Protein AF-A0A956KT27-F1 (afdb_monomer_lite)

pLDDT: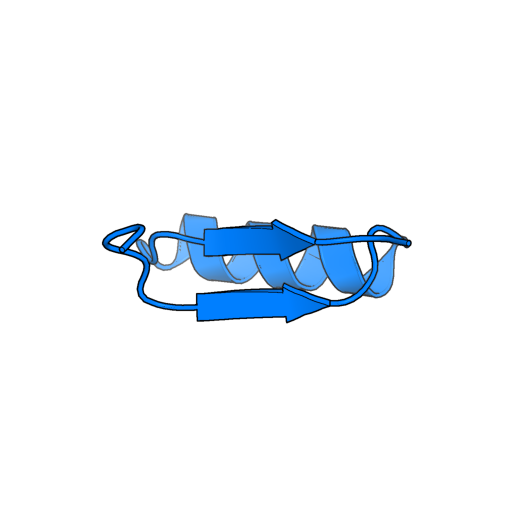 mean 95.12, std 9.14, range [54.38, 98.75]

Structure (mmCIF, N/CA/C/O backbone):
data_AF-A0A956KT27-F1
#
_entry.id   AF-A0A956KT27-F1
#
loop_
_atom_site.group_PDB
_atom_site.id
_atom_site.type_symbol
_atom_site.label_atom_id
_atom_site.label_alt_id
_atom_site.label_comp_id
_atom_site.label_asym_id
_atom_site.label_entity_id
_atom_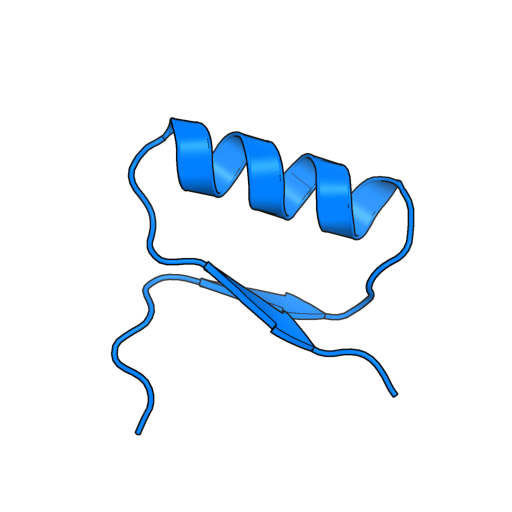site.label_seq_id
_atom_site.pdbx_PDB_ins_code
_atom_site.Cartn_x
_atom_site.Cartn_y
_atom_site.Cartn_z
_atom_site.occupancy
_atom_site.B_iso_or_equiv
_atom_site.auth_seq_id
_atom_site.auth_comp_id
_atom_site.auth_asym_id
_atom_site.auth_atom_id
_atom_site.pdbx_PDB_model_num
ATOM 1 N N . MET A 1 1 ? -3.428 -16.472 5.474 1.00 54.38 1 MET A N 1
ATOM 2 C CA . MET A 1 1 ? -3.631 -15.341 4.541 1.00 54.38 1 MET A CA 1
ATOM 3 C C . MET A 1 1 ? -3.513 -14.069 5.355 1.00 54.38 1 MET A C 1
ATOM 5 O O . MET A 1 1 ? -3.994 -14.081 6.482 1.00 54.38 1 MET A O 1
ATOM 9 N N . SER A 1 2 ? -2.801 -13.049 4.869 1.00 66.44 2 SER A N 1
ATOM 10 C CA . SER A 1 2 ? -2.671 -11.786 5.600 1.00 66.44 2 SER A CA 1
ATOM 11 C C . SER A 1 2 ? -4.053 -11.149 5.737 1.00 66.44 2 SER A C 1
ATOM 13 O O . SER A 1 2 ? -4.777 -10.996 4.758 1.00 66.44 2 SER A O 1
ATOM 15 N N . ASP A 1 3 ? -4.439 -10.861 6.974 1.00 89.00 3 ASP A N 1
ATOM 16 C CA . ASP A 1 3 ? -5.707 -10.223 7.306 1.00 89.00 3 ASP A CA 1
ATOM 17 C C . ASP A 1 3 ? -5.555 -8.716 7.044 1.00 89.00 3 ASP A C 1
ATOM 19 O O . ASP A 1 3 ? -5.162 -7.946 7.921 1.00 89.00 3 ASP A O 1
ATOM 23 N N . VAL A 1 4 ? -5.713 -8.323 5.778 1.00 96.31 4 VAL A N 1
ATOM 24 C CA . VAL A 1 4 ? -5.534 -6.949 5.288 1.00 96.31 4 VAL A CA 1
ATOM 25 C C . VAL A 1 4 ? -6.758 -6.524 4.492 1.00 96.31 4 VAL A C 1
ATOM 27 O O . VAL A 1 4 ? -7.370 -7.333 3.799 1.00 96.31 4 VAL A O 1
ATOM 30 N N . ASP A 1 5 ? -7.108 -5.245 4.578 1.00 97.62 5 ASP A N 1
ATOM 31 C CA . ASP A 1 5 ? -8.289 -4.707 3.902 1.00 97.62 5 ASP A CA 1
ATOM 32 C C . ASP A 1 5 ? -7.969 -4.321 2.450 1.00 97.62 5 ASP A C 1
ATOM 34 O O . ASP A 1 5 ? -8.848 -4.350 1.590 1.00 97.62 5 ASP A O 1
ATOM 38 N N . VAL A 1 6 ? -6.713 -3.934 2.175 1.00 97.75 6 VAL A N 1
ATOM 39 C CA . VAL A 1 6 ? -6.249 -3.485 0.853 1.00 97.75 6 VAL A CA 1
ATOM 40 C C . VAL A 1 6 ? -4.818 -3.953 0.581 1.00 97.75 6 VAL A C 1
ATOM 42 O O . VAL A 1 6 ? -3.942 -3.848 1.442 1.00 97.75 6 VAL A O 1
ATOM 45 N N . ILE A 1 7 ? -4.561 -4.394 -0.653 1.00 97.88 7 ILE A N 1
ATOM 46 C CA . ILE A 1 7 ? -3.210 -4.598 -1.185 1.00 97.88 7 ILE A CA 1
ATOM 47 C C . ILE A 1 7 ? -2.937 -3.538 -2.256 1.00 97.88 7 ILE A C 1
ATOM 49 O O . ILE A 1 7 ? -3.711 -3.394 -3.201 1.00 97.88 7 ILE A O 1
ATOM 53 N N . VAL A 1 8 ? -1.832 -2.807 -2.119 1.00 98.00 8 VAL A N 1
ATOM 54 C CA . VAL A 1 8 ? -1.349 -1.839 -3.111 1.00 98.00 8 VAL A CA 1
ATOM 55 C C . VAL A 1 8 ? -0.193 -2.464 -3.885 1.00 98.00 8 VAL A C 1
ATOM 57 O O . VAL A 1 8 ? 0.782 -2.913 -3.285 1.00 98.00 8 VAL A O 1
ATOM 60 N N . ILE A 1 9 ? -0.290 -2.483 -5.214 1.00 97.62 9 ILE A N 1
ATOM 61 C CA . ILE A 1 9 ? 0.766 -3.000 -6.092 1.00 97.62 9 ILE A CA 1
ATOM 62 C C . ILE A 1 9 ? 1.585 -1.830 -6.648 1.00 97.62 9 ILE A C 1
ATOM 64 O O . ILE A 1 9 ? 1.049 -0.955 -7.324 1.00 97.62 9 ILE A O 1
ATOM 68 N N . GLY A 1 10 ? 2.889 -1.843 -6.372 1.00 97.25 10 GLY A N 1
ATOM 69 C CA . GLY A 1 10 ? 3.859 -0.811 -6.731 1.00 97.25 10 GLY A CA 1
ATOM 70 C C . GLY A 1 10 ? 4.199 0.119 -5.561 1.00 97.25 10 GLY A C 1
ATOM 71 O O . GLY A 1 10 ? 3.321 0.742 -4.971 1.00 97.25 10 GLY A O 1
ATOM 72 N N . SER A 1 11 ? 5.493 0.261 -5.253 1.00 96.56 11 SER A N 1
ATOM 73 C CA . SER A 1 11 ? 6.024 1.098 -4.159 1.00 96.56 11 SER A CA 1
ATOM 74 C C . SER A 1 11 ? 6.610 2.439 -4.630 1.00 96.56 11 SER A C 1
ATOM 76 O O . SER A 1 11 ? 7.475 3.015 -3.973 1.00 96.56 11 SER A O 1
ATOM 78 N N . GLY A 1 12 ? 6.162 2.939 -5.786 1.00 97.88 12 GLY A N 1
ATO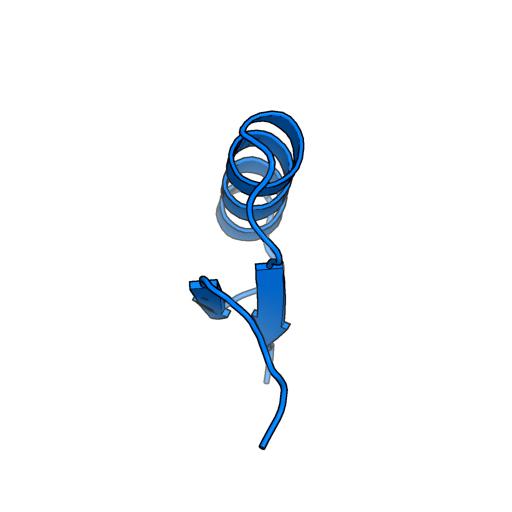M 79 C CA . GLY A 1 12 ? 6.477 4.296 -6.245 1.00 97.88 12 GLY A CA 1
ATOM 80 C C . GLY A 1 12 ? 5.731 5.368 -5.442 1.00 97.88 12 GLY A C 1
ATOM 81 O O . GLY A 1 12 ? 4.910 5.052 -4.581 1.00 97.88 12 GLY A O 1
ATOM 82 N N . VAL A 1 13 ? 5.963 6.646 -5.768 1.00 98.19 13 VAL A N 1
ATOM 83 C CA . VAL A 1 13 ? 5.348 7.796 -5.071 1.00 98.19 13 VAL A CA 1
ATOM 84 C C . VAL A 1 13 ? 3.830 7.643 -4.971 1.00 98.19 13 VAL A C 1
ATOM 86 O O . VAL A 1 13 ? 3.282 7.692 -3.877 1.00 98.19 13 VAL A O 1
ATOM 89 N N . SER A 1 14 ? 3.155 7.359 -6.086 1.00 97.94 14 SER A N 1
ATOM 90 C CA . SER A 1 14 ? 1.700 7.177 -6.101 1.00 97.94 14 SER A CA 1
ATOM 91 C C . SER A 1 14 ? 1.237 6.001 -5.236 1.00 97.94 14 SER A C 1
ATOM 93 O O . SER A 1 14 ? 0.225 6.116 -4.547 1.00 97.94 14 SER A O 1
ATOM 95 N N . GLY A 1 15 ? 1.979 4.890 -5.235 1.00 98.25 15 GLY A N 1
ATOM 96 C CA . GLY A 1 15 ? 1.643 3.701 -4.451 1.00 98.25 15 GLY A CA 1
ATOM 97 C C . GLY A 1 15 ? 1.770 3.946 -2.950 1.00 98.25 15 GLY A C 1
ATOM 98 O O . GLY A 1 15 ? 0.852 3.644 -2.189 1.00 98.25 15 GLY A O 1
ATOM 99 N N . LEU A 1 16 ? 2.861 4.583 -2.522 1.00 98.38 16 LEU A N 1
ATOM 100 C CA . LEU A 1 16 ? 3.073 4.928 -1.117 1.00 98.38 16 LEU A CA 1
ATOM 101 C C . LEU A 1 16 ? 2.134 6.038 -0.638 1.00 98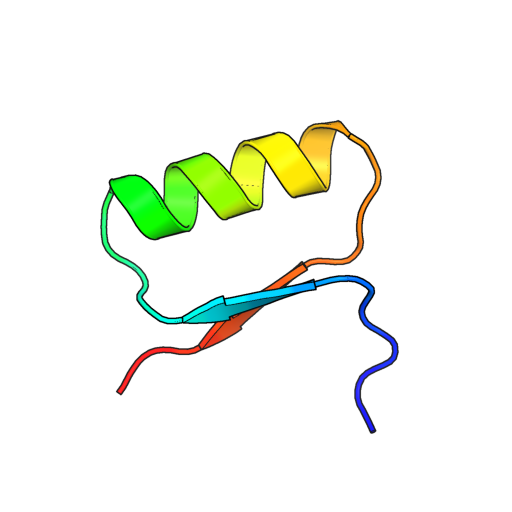.38 16 LEU A C 1
ATOM 103 O O . LEU A 1 16 ? 1.620 5.945 0.476 1.00 98.38 16 LEU A O 1
ATOM 107 N 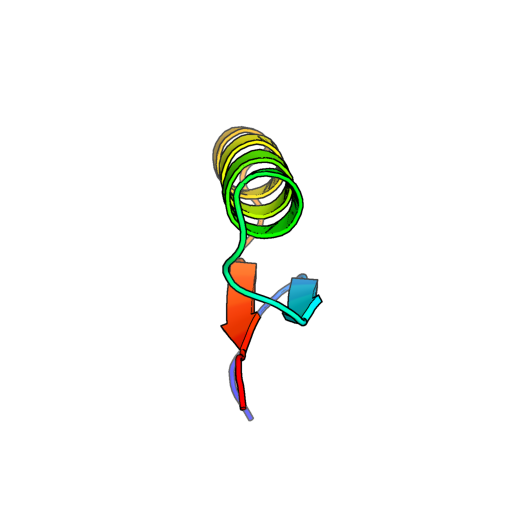N . SER A 1 17 ? 1.849 7.049 -1.464 1.00 98.56 17 SER A N 1
ATOM 108 C CA . SER A 1 17 ? 0.831 8.059 -1.150 1.00 98.56 17 SER A CA 1
ATOM 109 C C . SER A 1 17 ? -0.547 7.421 -0.964 1.00 98.56 17 SER A C 1
ATOM 111 O O . SER A 1 17 ? -1.198 7.673 0.045 1.00 98.56 17 SER A O 1
ATOM 113 N N . CYS A 1 18 ? -0.962 6.531 -1.872 1.00 98.44 18 CYS A N 1
ATOM 114 C CA . CYS A 1 18 ? -2.219 5.789 -1.753 1.00 98.44 18 CYS A CA 1
ATOM 115 C C . CYS A 1 18 ? -2.268 4.948 -0.466 1.00 98.44 18 CYS A C 1
ATOM 117 O O . CYS A 1 18 ? -3.209 5.065 0.318 1.00 98.44 18 CYS A O 1
ATOM 119 N N . ALA A 1 19 ? -1.223 4.155 -0.203 1.00 98.56 19 ALA A N 1
ATOM 120 C CA . ALA A 1 19 ? -1.136 3.331 1.001 1.00 98.56 19 ALA A CA 1
ATOM 121 C C . ALA A 1 19 ? -1.178 4.168 2.291 1.00 98.56 19 ALA A C 1
ATOM 123 O O . ALA A 1 19 ? -1.802 3.762 3.269 1.00 98.56 19 ALA A O 1
ATOM 124 N N . THR A 1 20 ? -0.560 5.351 2.277 1.00 98.62 20 THR A N 1
ATOM 125 C CA . THR A 1 20 ? -0.536 6.277 3.417 1.00 98.62 20 THR A CA 1
ATOM 126 C C . THR A 1 20 ? -1.924 6.830 3.715 1.00 98.62 20 THR A C 1
ATOM 128 O O . THR A 1 20 ? -2.354 6.801 4.866 1.00 98.62 20 THR A O 1
ATOM 131 N N . GLU A 1 21 ? -2.652 7.296 2.699 1.00 98.75 21 GLU A N 1
ATOM 132 C CA . GLU A 1 21 ? -4.012 7.812 2.889 1.00 98.75 21 GLU A CA 1
ATOM 133 C C . GLU A 1 21 ? -4.985 6.710 3.332 1.00 98.75 21 GLU A C 1
ATOM 135 O O . GLU A 1 21 ? -5.802 6.924 4.227 1.00 98.75 21 GLU A O 1
ATOM 140 N N . LEU A 1 22 ? -4.849 5.495 2.795 1.00 98.50 22 LEU A N 1
ATOM 141 C CA . LEU A 1 22 ? -5.636 4.339 3.236 1.00 98.50 22 LEU A CA 1
ATOM 142 C C . LEU A 1 22 ? -5.339 3.955 4.694 1.00 98.50 22 LEU A C 1
ATOM 144 O O . LEU A 1 22 ? -6.267 3.681 5.457 1.00 98.50 22 LEU A O 1
ATOM 148 N N . ALA A 1 23 ? -4.071 3.984 5.107 1.00 98.44 23 ALA A N 1
ATOM 149 C CA . ALA A 1 23 ? -3.688 3.745 6.496 1.00 98.44 23 ALA A CA 1
ATOM 150 C C . ALA A 1 23 ? -4.221 4.843 7.434 1.00 98.44 23 ALA A C 1
ATOM 152 O O . ALA A 1 23 ? -4.741 4.535 8.505 1.00 98.44 23 ALA A O 1
ATOM 153 N N . ARG A 1 24 ? -4.172 6.119 7.018 1.00 98.62 24 ARG A N 1
ATOM 154 C CA . ARG A 1 24 ? -4.778 7.250 7.751 1.00 98.62 24 ARG A CA 1
ATOM 155 C C . ARG A 1 24 ? -6.292 7.110 7.896 1.00 98.62 24 ARG A C 1
ATOM 157 O O . ARG A 1 24 ? -6.841 7.502 8.919 1.00 98.62 24 ARG A O 1
ATOM 164 N N . ALA A 1 25 ? -6.953 6.502 6.913 1.00 98.38 25 ALA A N 1
ATOM 165 C CA . ALA A 1 25 ? -8.368 6.143 6.972 1.00 98.38 25 ALA A CA 1
ATOM 166 C C .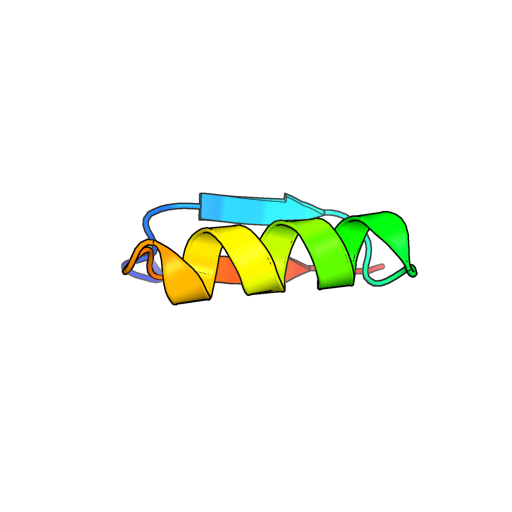 ALA A 1 25 ? -8.654 4.873 7.807 1.00 98.38 25 ALA A C 1
ATOM 168 O O . ALA A 1 25 ? -9.788 4.391 7.825 1.00 98.38 25 ALA A O 1
ATOM 169 N N . GLY A 1 26 ? -7.647 4.310 8.485 1.00 98.19 26 GLY A N 1
ATOM 170 C CA . GLY A 1 26 ? -7.789 3.159 9.378 1.00 98.19 26 GLY A CA 1
ATOM 171 C C . GLY A 1 26 ? -7.814 1.800 8.677 1.00 98.19 26 GLY A C 1
ATOM 172 O O . GLY A 1 26 ? -8.216 0.816 9.292 1.00 98.19 26 GLY A O 1
ATOM 173 N N . LYS A 1 27 ? -7.415 1.717 7.401 1.00 98.38 27 LYS A N 1
ATOM 174 C CA . LYS A 1 27 ? -7.307 0.439 6.685 1.00 98.38 27 LYS A CA 1
ATOM 175 C C . LYS A 1 27 ? -5.986 -0.252 6.994 1.00 98.38 27 LYS A C 1
ATOM 177 O O . LYS A 1 27 ? -4.938 0.385 7.081 1.00 98.38 27 LYS A O 1
ATOM 182 N N . ARG A 1 28 ? -6.019 -1.579 7.080 1.00 98.00 28 ARG A N 1
ATOM 183 C CA . ARG A 1 28 ? -4.819 -2.420 7.101 1.00 98.00 28 ARG A CA 1
ATOM 184 C C . ARG A 1 28 ? -4.354 -2.628 5.671 1.00 98.00 28 ARG A C 1
ATOM 186 O O . ARG A 1 28 ? -5.004 -3.332 4.899 1.00 98.00 28 ARG A O 1
ATOM 193 N N . VAL A 1 29 ? -3.250 -1.979 5.324 1.00 98.19 29 VAL A N 1
ATOM 194 C CA . VAL A 1 29 ? -2.728 -1.944 3.956 1.00 98.19 29 VAL A CA 1
ATOM 195 C C . VAL A 1 29 ? -1.442 -2.748 3.867 1.00 98.19 29 VAL A C 1
ATOM 197 O O . VAL A 1 29 ? -0.563 -2.618 4.717 1.00 98.19 29 VAL A O 1
ATOM 200 N N . GLN A 1 30 ? -1.305 -3.536 2.805 1.00 97.81 30 GLN A N 1
ATOM 201 C CA . GLN A 1 30 ? -0.059 -4.209 2.455 1.00 97.81 30 GLN A CA 1
ATOM 202 C C . GLN A 1 30 ? 0.419 -3.732 1.085 1.00 97.81 30 GLN A C 1
ATOM 204 O O . GLN A 1 30 ? -0.356 -3.702 0.135 1.00 97.81 30 GLN A O 1
ATOM 209 N N . VAL A 1 31 ? 1.692 -3.353 0.971 1.00 98.00 31 VAL A N 1
ATOM 210 C CA . VAL A 1 31 ? 2.282 -2.908 -0.301 1.00 98.00 31 VAL A CA 1
ATOM 211 C C . VAL A 1 31 ? 3.149 -4.024 -0.862 1.00 98.00 31 VAL A C 1
ATOM 213 O O . VAL A 1 31 ? 4.034 -4.516 -0.162 1.00 98.00 31 VAL A O 1
ATOM 216 N N . TRP A 1 32 ? 2.906 -4.427 -2.107 1.00 97.38 32 TRP A N 1
ATOM 217 C CA . TRP A 1 32 ? 3.740 -5.381 -2.839 1.00 97.38 32 TRP A CA 1
ATOM 218 C C . TRP A 1 32 ? 4.432 -4.681 -4.002 1.00 97.38 32 TRP A C 1
ATOM 220 O O . TRP A 1 32 ? 3.829 -3.878 -4.711 1.00 97.38 32 TRP A O 1
ATOM 230 N N . THR A 1 33 ? 5.696 -5.011 -4.223 1.00 95.19 33 THR A N 1
ATOM 231 C CA . THR A 1 33 ? 6.466 -4.605 -5.400 1.00 95.19 33 THR A CA 1
ATOM 232 C C . THR A 1 33 ? 7.173 -5.832 -5.965 1.00 95.19 33 THR A C 1
ATOM 234 O O . THR A 1 33 ? 7.382 -6.798 -5.228 1.00 95.19 33 THR A O 1
ATOM 237 N N . ALA A 1 34 ? 7.474 -5.800 -7.265 1.00 86.75 34 ALA A N 1
ATOM 238 C CA . ALA A 1 34 ? 8.364 -6.772 -7.895 1.00 86.75 34 ALA A CA 1
ATOM 239 C C . ALA A 1 34 ? 9.790 -6.645 -7.345 1.00 86.75 34 ALA A C 1
ATOM 241 O O . ALA A 1 34 ? 10.140 -5.518 -6.910 1.00 86.75 34 ALA A O 1
#

Radius of gyration: 9.12 Å; chains: 1; bounding box: 17×23×17 Å

Sequence (34 aa):
MSDVDVIVIGSGVSGLSCATELARAGKRVQVWTA

Secondary structure (DSSP, 8-state):
----SEEEE--SHHHHHHHHHHHHTT--EEEE--

Foldseek 3Di:
DPPFPEEFEDPPPVRVVVQVVCVVVVTRYHYDYD